Protein AF-A0A1F4AYC9-F1 (afdb_monomer_lite)

Foldseek 3Di:
DDDDDQPQDDPQFRPQPVRHGDDPLADRGPCPAVDDDPPNVSHDPDPPPDPPDDDDPPPPDDDDDD

Sequence (66 aa):
MSSWGCPYNINGRCVRVKGIPCQMGMKGCVLAGRFVFADETRNRPRRRMEKPGAPGSGKKDAQVKD

Secondary structure (DSSP, 8-state):
------TTEETTEETTTTTEE--TT-TT-TTBTTB--SSGGGSPP------TT------PPP----

pLDDT: mean 70.19, std 16.82, range [36.38, 89.06]

Radius of gyration: 15.25 Å; chains: 1; bounding box: 42×43×25 Å

Structure (mmCIF, N/CA/C/O backbone):
data_AF-A0A1F4AYC9-F1
#
_entry.id   AF-A0A1F4AYC9-F1
#
loop_
_atom_site.group_PDB
_atom_site.id
_atom_site.type_symbol
_atom_site.label_atom_id
_atom_site.label_alt_id
_atom_site.label_comp_id
_atom_site.label_asym_id
_atom_site.label_entity_id
_atom_site.label_seq_id
_atom_site.pdbx_PDB_ins_code
_atom_site.Cartn_x
_atom_site.Cartn_y
_atom_site.Cartn_z
_atom_site.occupancy
_atom_site.B_iso_or_equiv
_atom_site.auth_seq_id
_atom_site.auth_comp_id
_atom_site.auth_asym_id
_atom_site.auth_atom_id
_atom_site.pdbx_PDB_model_num
ATOM 1 N N . MET A 1 1 ? -6.528 -24.653 5.432 1.00 45.91 1 MET A N 1
ATOM 2 C CA . MET A 1 1 ? -5.635 -23.720 4.707 1.00 45.91 1 MET A CA 1
ATOM 3 C C . MET A 1 1 ? -5.753 -22.362 5.372 1.00 45.91 1 MET A C 1
ATOM 5 O O . MET A 1 1 ? -6.862 -21.855 5.471 1.00 45.91 1 MET A O 1
ATOM 9 N N . SER A 1 2 ? -4.659 -21.814 5.898 1.00 55.12 2 SER A N 1
ATOM 10 C CA . SER A 1 2 ? -4.683 -20.517 6.582 1.00 55.12 2 SER A CA 1
ATOM 11 C C . SER A 1 2 ? -4.629 -19.396 5.548 1.00 55.12 2 SER A C 1
ATOM 13 O O . SER A 1 2 ? -3.577 -19.140 4.966 1.00 55.12 2 SER A O 1
ATOM 15 N N . SER A 1 3 ? -5.759 -18.739 5.297 1.00 64.31 3 SER A N 1
ATOM 16 C CA . SER A 1 3 ? -5.789 -17.501 4.518 1.00 64.31 3 SER A CA 1
ATOM 17 C C . SER A 1 3 ? -5.067 -16.417 5.312 1.00 64.31 3 SER A C 1
ATOM 19 O O . SER A 1 3 ? -5.537 -15.991 6.366 1.00 64.31 3 SER A O 1
ATOM 21 N N . TRP A 1 4 ? -3.900 -15.986 4.840 1.00 68.81 4 TRP A N 1
ATOM 22 C CA . TRP A 1 4 ? -3.210 -14.850 5.439 1.00 68.81 4 TRP A CA 1
ATOM 23 C C . TRP A 1 4 ? -4.000 -13.569 5.132 1.00 68.81 4 TRP A C 1
ATOM 25 O O . TRP A 1 4 ? -4.148 -13.182 3.974 1.00 68.81 4 TRP A O 1
ATOM 35 N N . GLY A 1 5 ? -4.541 -12.936 6.174 1.00 74.81 5 GLY A N 1
ATOM 36 C CA . GLY A 1 5 ? -5.250 -11.659 6.098 1.00 74.81 5 GLY A CA 1
ATOM 37 C C . GLY A 1 5 ? -4.393 -10.505 6.618 1.00 74.81 5 GLY A C 1
ATOM 38 O O . GLY A 1 5 ? -3.550 -10.680 7.495 1.00 74.81 5 GLY A O 1
ATOM 39 N N . CYS A 1 6 ? -4.615 -9.296 6.100 1.00 80.25 6 CYS A N 1
ATOM 40 C CA . CYS A 1 6 ? -3.982 -8.098 6.649 1.00 80.25 6 CYS A CA 1
ATOM 41 C C . CYS A 1 6 ? -4.618 -7.754 8.013 1.00 80.25 6 CYS A C 1
ATOM 43 O O . CYS A 1 6 ? -5.828 -7.537 8.056 1.00 80.25 6 CYS A O 1
ATOM 45 N N . PRO A 1 7 ? -3.840 -7.616 9.106 1.00 84.88 7 PRO A N 1
ATOM 46 C CA . PRO A 1 7 ? -4.382 -7.342 10.445 1.00 84.88 7 PRO A CA 1
ATOM 47 C C . PRO A 1 7 ? -5.032 -5.956 10.573 1.00 84.88 7 PRO A C 1
ATOM 49 O O . PRO A 1 7 ? -5.771 -5.697 11.512 1.00 84.88 7 PRO A O 1
ATOM 52 N N . TYR A 1 8 ? -4.759 -5.056 9.625 1.00 86.50 8 TYR A N 1
ATOM 53 C CA . TYR A 1 8 ? -5.334 -3.711 9.566 1.00 86.50 8 TYR A CA 1
ATOM 54 C C . TYR A 1 8 ? -6.501 -3.608 8.578 1.00 86.50 8 TYR A C 1
ATOM 56 O O . TYR A 1 8 ? -6.916 -2.497 8.242 1.00 86.50 8 TYR A O 1
ATOM 64 N N . ASN A 1 9 ? -6.976 -4.736 8.046 1.00 87.44 9 ASN A N 1
ATOM 65 C CA . ASN A 1 9 ? -8.136 -4.755 7.171 1.00 87.44 9 ASN A CA 1
ATOM 66 C C . ASN A 1 9 ? -9.419 -4.764 8.008 1.00 87.44 9 ASN A C 1
ATOM 68 O O . ASN A 1 9 ? -9.692 -5.733 8.710 1.00 87.44 9 ASN A O 1
ATOM 72 N N . ILE A 1 10 ? -10.209 -3.699 7.891 1.00 89.06 10 ILE A N 1
ATOM 73 C CA . ILE A 1 10 ? -11.565 -3.610 8.433 1.00 89.06 10 ILE A CA 1
ATOM 74 C C . ILE A 1 10 ? -12.505 -3.345 7.258 1.00 89.06 10 ILE A C 1
ATOM 76 O O . ILE A 1 10 ? -12.380 -2.323 6.584 1.00 89.06 10 ILE A O 1
ATOM 80 N N . ASN A 1 11 ? -13.433 -4.269 6.992 1.00 88.06 11 ASN A N 1
ATOM 81 C CA . ASN A 1 11 ? -14.425 -4.166 5.910 1.00 88.06 11 ASN A CA 1
ATOM 82 C C . ASN A 1 11 ? -13.816 -3.857 4.526 1.00 88.06 11 ASN A C 1
ATOM 84 O O . ASN A 1 11 ? -14.337 -3.045 3.764 1.00 88.06 11 ASN A O 1
ATOM 88 N N . GLY A 1 12 ? -12.669 -4.464 4.208 1.00 84.88 12 GLY A N 1
ATOM 89 C CA . GLY A 1 12 ? -11.963 -4.252 2.941 1.00 84.88 12 GLY A CA 1
ATOM 90 C C . GLY A 1 12 ? -11.119 -2.975 2.890 1.00 84.88 12 GLY A C 1
ATOM 91 O O . GLY A 1 12 ? -10.520 -2.689 1.851 1.00 84.88 12 GLY A O 1
ATOM 92 N N . ARG A 1 13 ? -11.030 -2.207 3.984 1.00 87.88 13 ARG A N 1
ATOM 93 C CA . ARG A 1 13 ? -10.259 -0.959 4.077 1.00 87.88 13 ARG A CA 1
ATOM 94 C C . ARG A 1 13 ? -9.082 -1.093 5.028 1.00 87.88 13 ARG A C 1
ATOM 96 O O . ARG A 1 13 ? -9.170 -1.726 6.075 1.00 87.88 13 ARG A O 1
ATOM 103 N N . CYS A 1 14 ? -7.964 -0.476 4.666 1.00 87.38 14 CYS A N 1
ATOM 104 C CA . CYS A 1 14 ? -6.749 -0.491 5.468 1.00 87.38 14 CYS A CA 1
ATOM 105 C C . CYS A 1 14 ? -6.735 0.685 6.454 1.00 87.38 14 CYS A C 1
ATOM 107 O O . CYS A 1 14 ? -6.482 1.824 6.051 1.00 87.38 14 CYS A O 1
ATOM 109 N N . VAL A 1 15 ? -6.922 0.432 7.753 1.00 88.69 15 VAL A N 1
ATOM 110 C CA . VAL A 1 15 ? -6.879 1.512 8.765 1.00 88.69 15 VAL A CA 1
ATOM 111 C C . VAL A 1 15 ? -5.487 2.121 8.933 1.00 88.69 15 VAL A C 1
ATOM 113 O O . VAL A 1 15 ? -5.351 3.280 9.306 1.00 88.69 15 VAL A O 1
ATOM 116 N N . ARG A 1 16 ? -4.438 1.373 8.576 1.00 85.38 16 ARG A N 1
ATOM 117 C CA . ARG A 1 16 ? -3.052 1.859 8.584 1.00 85.38 16 ARG A CA 1
ATOM 118 C C . ARG A 1 16 ? -2.765 2.852 7.454 1.00 85.38 16 ARG A C 1
ATOM 120 O O . ARG A 1 16 ? -1.875 3.685 7.586 1.00 85.38 16 ARG A O 1
ATOM 127 N N . VAL A 1 17 ? -3.494 2.759 6.341 1.00 84.56 17 VAL A N 1
ATOM 128 C CA . VAL A 1 17 ? -3.270 3.575 5.139 1.00 84.56 17 VAL A CA 1
ATOM 129 C C . VAL A 1 17 ? -4.532 4.376 4.830 1.00 84.56 17 VAL A C 1
ATOM 131 O O . VAL A 1 17 ? -5.209 4.129 3.842 1.00 84.56 17 VAL A O 1
ATOM 134 N N . LYS A 1 18 ? -4.876 5.328 5.705 1.00 85.75 18 LYS A N 1
ATOM 135 C CA . LYS A 1 18 ? -5.957 6.317 5.497 1.00 85.75 18 LYS A CA 1
ATOM 136 C C . LYS A 1 18 ? -7.305 5.734 5.010 1.00 85.75 18 LYS A C 1
ATOM 138 O O . LYS A 1 18 ? -8.043 6.413 4.308 1.00 85.75 18 LYS A O 1
ATOM 143 N N . GLY A 1 19 ? -7.629 4.484 5.349 1.00 81.25 19 GLY A N 1
ATOM 144 C CA . GLY A 1 19 ? -8.897 3.854 4.967 1.00 81.25 19 GLY A CA 1
ATOM 145 C C . GLY A 1 19 ? -9.044 3.506 3.480 1.00 81.25 19 GLY A C 1
ATOM 146 O O . GLY A 1 19 ? -10.164 3.262 3.036 1.00 81.25 19 GLY A O 1
ATOM 147 N N . ILE A 1 20 ? -7.955 3.457 2.703 1.00 85.25 20 ILE A N 1
ATOM 148 C CA . ILE A 1 20 ? -8.010 3.041 1.290 1.00 85.25 20 ILE A CA 1
ATOM 149 C C . ILE A 1 20 ? -8.348 1.543 1.154 1.00 85.25 20 ILE A C 1
ATOM 151 O O . ILE A 1 20 ? -8.148 0.787 2.114 1.00 85.25 20 ILE A O 1
ATOM 155 N N . PRO A 1 21 ? -8.797 1.076 -0.030 1.00 85.00 21 PRO A N 1
ATOM 156 C CA . PRO A 1 21 ? -8.970 -0.349 -0.302 1.00 85.00 21 PRO A CA 1
ATOM 157 C C . PRO A 1 21 ? -7.722 -1.165 0.063 1.00 85.00 21 PRO A C 1
ATOM 159 O O . PRO A 1 21 ? -6.604 -0.847 -0.346 1.00 85.00 21 PRO A O 1
ATOM 162 N N . CYS A 1 22 ? -7.901 -2.220 0.860 1.00 79.31 22 CYS A N 1
ATOM 163 C CA . CYS A 1 22 ? -6.798 -3.011 1.395 1.00 79.31 22 CYS A CA 1
ATOM 164 C C . CYS A 1 22 ? -6.257 -3.976 0.329 1.00 79.31 22 CYS A C 1
ATOM 166 O O . CYS A 1 22 ? -6.738 -5.097 0.183 1.00 79.31 22 CYS A O 1
ATOM 168 N N . GLN A 1 23 ? -5.248 -3.534 -0.424 1.00 77.88 23 GLN A N 1
ATOM 169 C CA . GLN A 1 23 ? -4.559 -4.346 -1.429 1.00 77.88 23 GLN A CA 1
ATOM 170 C C . GLN A 1 23 ? -3.146 -4.714 -0.962 1.00 77.88 23 GLN A C 1
ATOM 172 O O . GLN A 1 23 ? -2.397 -3.888 -0.430 1.00 77.88 23 GLN A O 1
ATOM 177 N N . MET A 1 24 ? -2.761 -5.971 -1.185 1.00 76.06 24 MET A N 1
ATOM 178 C CA . MET A 1 24 ? -1.424 -6.466 -0.854 1.00 76.06 24 MET A CA 1
ATOM 179 C C . MET A 1 24 ? -0.377 -5.762 -1.726 1.00 76.06 24 MET A C 1
ATOM 181 O O . MET A 1 24 ? -0.567 -5.629 -2.933 1.00 76.06 24 MET A O 1
ATOM 185 N N . GLY A 1 25 ? 0.706 -5.294 -1.103 1.00 75.44 25 GLY A N 1
ATOM 186 C CA . GLY A 1 25 ? 1.813 -4.624 -1.794 1.00 75.44 25 GLY A CA 1
ATOM 187 C C . GLY A 1 25 ? 1.646 -3.118 -2.012 1.00 75.44 25 GLY A C 1
ATOM 188 O O . GLY A 1 25 ? 2.5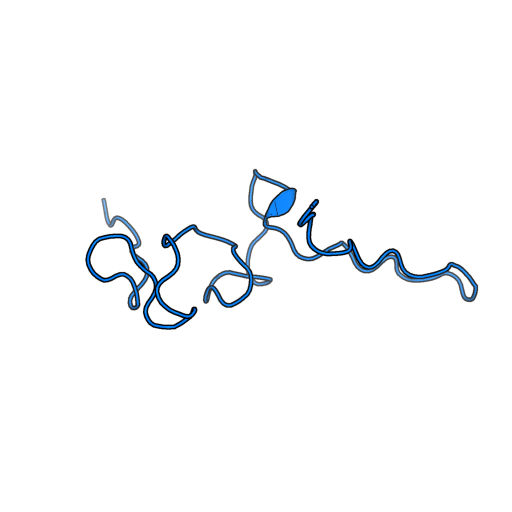88 -2.468 -2.446 1.00 75.44 25 GLY A O 1
ATOM 189 N N . MET A 1 26 ? 0.511 -2.510 -1.650 1.00 81.25 26 MET A N 1
ATOM 190 C CA . MET A 1 26 ? 0.390 -1.047 -1.714 1.00 81.25 26 MET A CA 1
ATOM 191 C C . MET A 1 26 ? 1.370 -0.334 -0.773 1.00 81.25 26 MET A C 1
ATOM 193 O O . MET A 1 26 ? 1.745 -0.851 0.282 1.00 81.25 26 MET A O 1
ATOM 197 N N . LYS A 1 27 ? 1.755 0.899 -1.123 1.00 69.38 27 LYS A N 1
ATOM 198 C CA . LYS A 1 27 ? 2.611 1.757 -0.291 1.00 69.38 27 LYS A CA 1
ATOM 199 C C . LYS A 1 27 ? 1.985 1.927 1.101 1.00 69.38 27 LYS A C 1
ATOM 201 O O . LYS A 1 27 ? 0.844 2.355 1.229 1.00 69.38 27 LYS A O 1
ATOM 206 N N . GLY A 1 28 ? 2.728 1.555 2.143 1.00 72.56 28 GLY A N 1
ATOM 207 C CA . GLY A 1 28 ? 2.241 1.544 3.531 1.00 72.56 28 GLY A CA 1
ATOM 208 C C . GLY A 1 28 ? 1.643 0.210 4.006 1.00 72.56 28 GLY A C 1
ATOM 209 O O . GLY A 1 28 ? 1.391 0.057 5.202 1.00 72.56 28 GLY A O 1
ATOM 210 N N . CYS A 1 29 ? 1.471 -0.780 3.119 1.00 81.62 29 CYS A N 1
ATOM 211 C CA . CYS A 1 29 ? 1.156 -2.162 3.489 1.00 81.62 29 CYS A CA 1
ATOM 212 C C . CYS A 1 29 ? 2.345 -2.805 4.219 1.00 81.62 29 CYS A C 1
ATOM 214 O O . CYS A 1 29 ? 3.500 -2.588 3.859 1.00 81.62 29 CYS A O 1
ATOM 216 N N . VAL A 1 30 ? 2.074 -3.668 5.202 1.00 81.06 30 VAL A N 1
ATOM 217 C CA . VAL A 1 30 ? 3.120 -4.403 5.936 1.00 81.06 30 VAL A CA 1
ATOM 218 C C . VAL A 1 30 ? 3.957 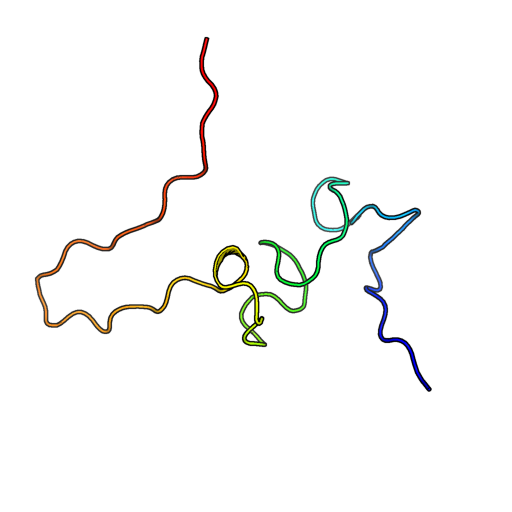-5.320 5.043 1.00 81.06 30 VAL A C 1
ATOM 220 O O . VAL A 1 30 ? 5.087 -5.636 5.396 1.00 81.06 30 VAL A O 1
ATOM 223 N N . LEU A 1 31 ? 3.441 -5.736 3.888 1.00 81.94 31 LEU A N 1
ATOM 224 C CA . LEU A 1 31 ? 4.189 -6.559 2.938 1.00 81.94 31 LEU A CA 1
ATOM 225 C C . LEU A 1 31 ? 5.033 -5.742 1.952 1.00 81.94 31 LEU A C 1
ATOM 227 O O . LEU A 1 31 ? 5.891 -6.311 1.277 1.00 81.94 31 LEU A O 1
ATOM 231 N N . ALA A 1 32 ? 4.796 -4.431 1.841 1.00 82.50 32 ALA A N 1
ATOM 232 C CA . ALA A 1 32 ? 5.467 -3.595 0.855 1.00 82.50 32 ALA A CA 1
ATOM 233 C C . ALA A 1 32 ? 6.989 -3.618 1.071 1.00 82.50 32 ALA A C 1
ATOM 235 O O . ALA A 1 32 ? 7.483 -3.286 2.148 1.00 82.50 32 ALA A O 1
ATOM 236 N N . GLY A 1 33 ? 7.731 -4.030 0.040 1.00 79.31 33 GLY A N 1
ATOM 237 C CA . GLY A 1 33 ? 9.193 -4.129 0.069 1.00 79.31 33 GLY A CA 1
ATOM 238 C C . GLY A 1 33 ? 9.766 -5.352 0.796 1.00 79.31 33 GLY A C 1
ATOM 239 O O . GLY A 1 33 ? 10.980 -5.519 0.775 1.00 79.31 33 GLY A O 1
ATOM 240 N N . ARG A 1 34 ? 8.930 -6.206 1.405 1.00 83.69 34 ARG A N 1
ATOM 241 C CA . ARG A 1 34 ? 9.352 -7.501 1.978 1.00 83.69 34 ARG A CA 1
ATOM 242 C C . ARG A 1 34 ? 9.224 -8.650 0.986 1.00 83.69 34 ARG A C 1
ATOM 244 O O . ARG A 1 34 ? 9.986 -9.604 1.051 1.00 83.69 34 ARG A O 1
ATOM 251 N N . PHE A 1 35 ? 8.263 -8.536 0.077 1.00 84.50 35 PHE A N 1
ATOM 252 C CA . PHE A 1 35 ? 7.970 -9.535 -0.937 1.00 84.50 35 PHE A CA 1
ATOM 253 C C . PHE A 1 35 ? 7.928 -8.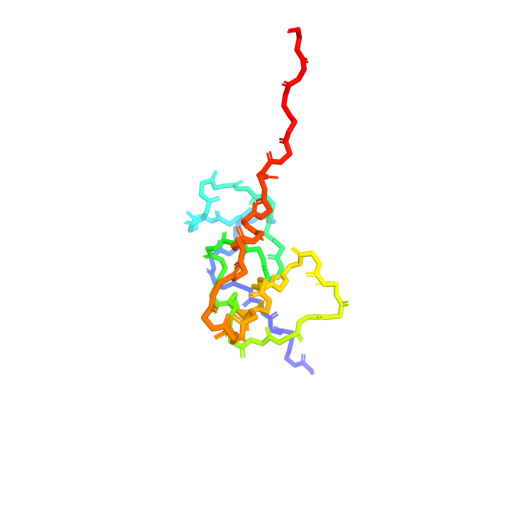886 -2.314 1.00 84.50 35 PHE A C 1
ATOM 255 O O . PHE A 1 35 ? 7.669 -7.686 -2.444 1.00 84.50 35 PHE A O 1
ATOM 262 N N . VAL A 1 36 ? 8.177 -9.708 -3.328 1.00 85.00 36 VAL A N 1
ATOM 263 C CA . VAL A 1 36 ? 7.969 -9.359 -4.730 1.00 85.00 36 VAL A CA 1
ATOM 264 C C . VAL A 1 36 ? 6.601 -9.897 -5.128 1.00 85.00 36 VAL A C 1
ATOM 266 O O . VAL A 1 36 ? 6.346 -11.095 -5.040 1.00 85.00 36 VAL A O 1
ATOM 269 N N . PHE A 1 37 ? 5.712 -9.001 -5.527 1.00 82.88 37 PHE A N 1
ATOM 270 C CA . PHE A 1 37 ? 4.392 -9.330 -6.045 1.00 82.88 37 PHE A CA 1
ATOM 271 C C . PHE A 1 37 ? 4.455 -9.599 -7.548 1.00 82.88 37 PHE A C 1
ATOM 273 O O . PHE A 1 37 ? 5.296 -9.029 -8.241 1.00 82.88 37 PHE A O 1
ATOM 280 N N . ALA A 1 38 ? 3.538 -10.432 -8.046 1.00 84.12 38 ALA A N 1
ATOM 281 C CA . ALA A 1 38 ? 3.375 -10.671 -9.481 1.00 84.12 38 ALA A CA 1
ATOM 282 C C . ALA A 1 38 ? 2.980 -9.389 -10.238 1.00 84.12 38 ALA A C 1
ATOM 284 O O . ALA A 1 38 ? 3.419 -9.162 -11.358 1.00 84.12 38 ALA A O 1
ATOM 285 N N . ASP A 1 39 ? 2.183 -8.529 -9.599 1.00 81.25 39 ASP A N 1
ATOM 286 C CA . ASP A 1 39 ? 1.873 -7.195 -10.103 1.00 81.25 39 ASP A CA 1
ATOM 287 C C . ASP A 1 39 ? 3.041 -6.243 -9.803 1.00 81.25 39 ASP A C 1
ATOM 289 O O . ASP A 1 39 ? 3.248 -5.806 -8.665 1.00 81.25 39 ASP A O 1
ATOM 293 N N . GLU A 1 40 ? 3.815 -5.918 -10.839 1.00 82.62 40 GLU A N 1
ATOM 294 C CA . GLU A 1 40 ? 4.997 -5.062 -10.731 1.00 82.62 40 GLU A CA 1
ATOM 295 C C . GLU A 1 40 ? 4.677 -3.647 -10.238 1.00 82.62 40 GLU A C 1
ATOM 297 O O . GLU A 1 40 ? 5.538 -2.997 -9.639 1.00 82.62 40 GLU A O 1
ATOM 302 N N . THR A 1 41 ? 3.446 -3.163 -10.436 1.00 81.50 41 THR A N 1
ATOM 303 C CA . THR A 1 41 ? 3.042 -1.815 -9.998 1.00 81.50 41 THR A CA 1
ATOM 304 C C . THR A 1 41 ? 3.031 -1.672 -8.476 1.00 81.50 41 THR A C 1
ATOM 306 O O . THR A 1 41 ? 3.127 -0.560 -7.955 1.00 81.50 41 THR A O 1
ATOM 309 N N . ARG A 1 42 ? 2.967 -2.801 -7.761 1.00 79.69 42 ARG A N 1
ATOM 310 C CA . ARG A 1 42 ? 2.938 -2.885 -6.295 1.00 79.69 42 ARG A CA 1
ATOM 311 C C . ARG A 1 42 ? 4.318 -3.133 -5.693 1.00 79.69 42 ARG A C 1
ATOM 313 O O . ARG A 1 42 ? 4.483 -3.128 -4.476 1.00 79.69 42 ARG A O 1
ATOM 320 N N . ASN A 1 43 ? 5.328 -3.347 -6.528 1.00 83.38 43 ASN A N 1
ATOM 321 C CA . ASN A 1 43 ? 6.689 -3.529 -6.062 1.00 83.38 43 ASN A CA 1
ATOM 322 C C . ASN A 1 43 ? 7.389 -2.181 -5.928 1.00 83.38 43 ASN A C 1
ATOM 324 O O . ASN A 1 43 ? 7.178 -1.249 -6.707 1.00 83.38 43 ASN A O 1
ATOM 328 N N . ARG A 1 44 ? 8.276 -2.077 -4.932 1.00 78.75 44 ARG A N 1
ATOM 329 C CA . ARG A 1 44 ? 9.188 -0.935 -4.853 1.00 78.75 44 ARG A CA 1
ATOM 330 C C . ARG A 1 44 ? 9.967 -0.874 -6.174 1.00 78.75 44 ARG A C 1
ATOM 332 O O . ARG A 1 44 ? 10.449 -1.924 -6.609 1.00 78.75 44 ARG A O 1
ATOM 339 N N . PRO A 1 45 ? 10.139 0.312 -6.789 1.00 76.88 45 PRO A N 1
ATOM 340 C CA . PRO A 1 45 ? 10.985 0.430 -7.965 1.00 76.88 45 PRO A CA 1
ATOM 341 C C . PRO A 1 45 ? 12.342 -0.177 -7.634 1.00 76.88 45 PRO A C 1
ATOM 343 O O . PRO A 1 45 ? 12.941 0.164 -6.605 1.00 76.88 45 PRO A O 1
ATOM 346 N N . ARG A 1 46 ? 12.796 -1.112 -8.478 1.00 71.75 46 ARG A N 1
ATOM 347 C CA . ARG A 1 46 ? 14.148 -1.651 -8.377 1.00 71.75 46 ARG A CA 1
ATOM 348 C C . ARG A 1 46 ? 15.071 -0.448 -8.330 1.00 71.75 46 ARG A C 1
ATOM 350 O O . ARG A 1 46 ? 15.095 0.343 -9.272 1.00 71.75 46 ARG A O 1
ATOM 357 N N . ARG A 1 47 ? 15.771 -0.273 -7.205 1.00 66.88 47 ARG A N 1
ATOM 358 C CA . ARG A 1 47 ? 16.849 0.706 -7.125 1.00 66.88 47 ARG A CA 1
ATOM 359 C C . ARG A 1 47 ? 17.796 0.263 -8.228 1.00 66.88 47 ARG A C 1
ATOM 361 O O . ARG A 1 47 ? 18.423 -0.786 -8.097 1.00 66.88 47 ARG A O 1
ATOM 368 N N . ARG A 1 48 ? 17.823 0.988 -9.351 1.00 60.91 48 ARG A N 1
ATOM 369 C CA . ARG A 1 48 ? 18.956 0.879 -10.257 1.00 60.91 48 ARG A CA 1
ATOM 370 C C . ARG A 1 48 ? 20.132 1.177 -9.344 1.00 60.91 48 ARG A C 1
ATOM 372 O O . ARG A 1 48 ? 20.159 2.244 -8.736 1.00 60.91 48 ARG A O 1
ATOM 379 N N . MET A 1 49 ? 20.995 0.190 -9.117 1.00 56.53 49 MET A N 1
ATOM 380 C CA . MET A 1 49 ? 22.325 0.493 -8.622 1.00 56.53 49 MET A CA 1
ATOM 381 C C . MET A 1 49 ? 22.871 1.431 -9.684 1.00 56.53 49 MET A C 1
ATOM 383 O O . MET A 1 49 ? 23.143 1.008 -10.808 1.00 56.53 49 MET A O 1
ATOM 387 N N . GLU A 1 50 ? 22.805 2.727 -9.399 1.00 53.09 50 GLU A N 1
ATOM 388 C CA . GLU A 1 50 ? 23.306 3.732 -10.304 1.00 53.09 50 GLU A CA 1
ATOM 389 C C . GLU A 1 50 ? 24.778 3.391 -10.492 1.00 53.09 50 GLU A C 1
ATOM 391 O O . GLU A 1 50 ? 25.574 3.458 -9.557 1.00 53.09 50 GLU A O 1
ATOM 396 N N . LYS A 1 51 ? 25.149 3.028 -11.722 1.00 54.75 51 LYS A N 1
ATOM 397 C CA . LYS A 1 51 ? 26.427 3.525 -12.211 1.00 54.75 51 LYS A CA 1
ATOM 398 C C . LYS A 1 51 ? 26.373 5.040 -11.973 1.00 54.75 51 LYS A C 1
ATOM 400 O O . LYS A 1 51 ? 25.354 5.621 -12.356 1.00 54.75 51 LYS A O 1
ATOM 405 N N . PRO A 1 52 ? 27.360 5.653 -11.301 1.00 45.34 52 PRO A N 1
ATOM 406 C CA . PRO A 1 52 ? 27.299 7.072 -10.963 1.00 45.34 52 PRO A CA 1
ATOM 407 C C . PRO A 1 52 ? 26.943 7.889 -12.217 1.00 45.34 52 PRO A C 1
ATOM 409 O O . PRO A 1 52 ? 27.698 7.868 -13.186 1.00 45.34 52 PRO A O 1
ATOM 412 N N . GLY A 1 53 ? 25.759 8.527 -12.219 1.00 51.25 53 GLY A N 1
ATOM 413 C CA . GLY A 1 53 ? 25.317 9.431 -13.291 1.00 51.25 53 GLY A CA 1
ATOM 414 C C . GLY A 1 53 ? 23.963 9.169 -13.978 1.00 51.25 53 GLY A C 1
ATOM 415 O O . GLY A 1 53 ? 23.748 9.749 -15.039 1.00 51.25 53 GLY A O 1
ATOM 416 N N . ALA A 1 54 ? 23.039 8.350 -13.452 1.00 47.56 54 ALA A N 1
ATOM 417 C CA . ALA A 1 54 ? 21.750 8.106 -14.124 1.00 47.56 54 ALA A CA 1
ATOM 418 C C . ALA A 1 54 ? 20.548 8.661 -13.329 1.00 47.56 54 ALA A C 1
ATOM 420 O O . ALA A 1 54 ? 20.252 8.147 -12.254 1.00 47.56 54 ALA A O 1
ATOM 421 N N . PRO A 1 55 ? 19.774 9.635 -13.856 1.00 41.81 55 PRO A N 1
ATOM 422 C CA . PRO A 1 55 ? 18.704 10.286 -13.101 1.00 41.81 55 PRO A CA 1
ATOM 423 C C . PRO A 1 55 ? 17.631 9.282 -12.649 1.00 41.81 55 PRO A C 1
ATOM 425 O O . PRO A 1 55 ? 16.962 8.620 -13.452 1.00 41.81 55 PRO A O 1
ATOM 428 N N . GLY A 1 56 ? 17.482 9.168 -11.326 1.00 47.44 56 GLY A N 1
ATOM 429 C CA . GLY A 1 56 ? 16.551 8.271 -10.655 1.00 47.44 56 GLY A CA 1
ATOM 430 C C . GLY A 1 56 ? 15.108 8.494 -11.102 1.00 47.44 56 GLY A C 1
ATOM 431 O O . GLY A 1 56 ? 14.502 9.535 -10.862 1.00 47.44 56 GLY A O 1
ATOM 432 N N . SER A 1 57 ? 14.526 7.478 -11.734 1.00 51.09 57 SER A N 1
ATOM 433 C CA . SER A 1 57 ? 13.133 7.483 -12.180 1.00 51.09 57 SER A CA 1
ATOM 434 C C . SER A 1 57 ? 12.211 7.191 -10.994 1.00 51.09 57 SER A C 1
ATOM 436 O O . SER A 1 57 ? 11.723 6.074 -10.812 1.00 51.09 57 SER A O 1
ATOM 438 N N . GLY A 1 58 ? 11.996 8.202 -10.152 1.00 46.91 58 GLY A N 1
ATOM 439 C CA . GLY A 1 58 ? 10.862 8.240 -9.237 1.00 46.91 58 GLY A CA 1
ATOM 440 C C . GLY A 1 58 ? 9.584 8.304 -10.066 1.00 46.91 58 GLY A C 1
ATOM 441 O O . GLY A 1 58 ? 9.306 9.314 -10.709 1.00 46.91 58 GLY A O 1
ATOM 442 N N . LYS A 1 59 ? 8.837 7.199 -10.112 1.00 41.25 59 LYS A N 1
ATOM 443 C CA . LYS A 1 59 ? 7.527 7.137 -10.763 1.00 41.25 59 LYS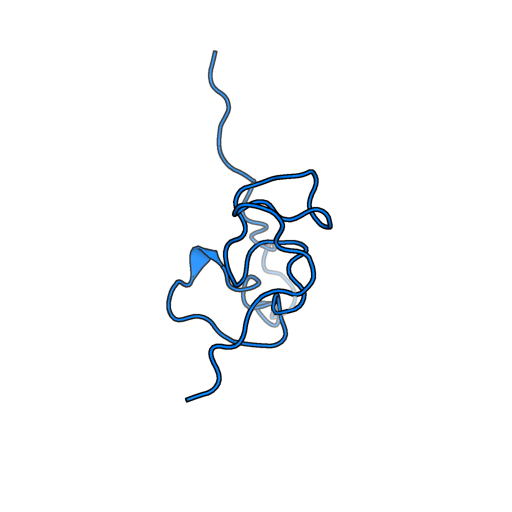 A CA 1
ATOM 444 C C . LYS A 1 59 ? 6.610 8.109 -10.011 1.00 41.25 59 LYS A C 1
ATOM 446 O 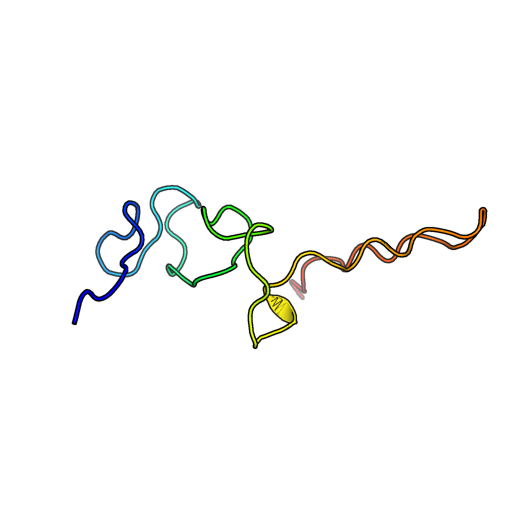O . LYS A 1 59 ? 6.264 7.855 -8.861 1.00 41.25 59 LYS A O 1
ATOM 451 N N . LYS A 1 60 ? 6.329 9.250 -10.647 1.00 37.72 60 LYS A N 1
ATOM 452 C CA . LYS A 1 60 ? 5.369 10.261 -10.201 1.00 37.72 60 LYS A CA 1
ATOM 453 C C . LYS A 1 60 ? 4.012 9.580 -10.060 1.00 37.72 60 LYS A C 1
ATOM 455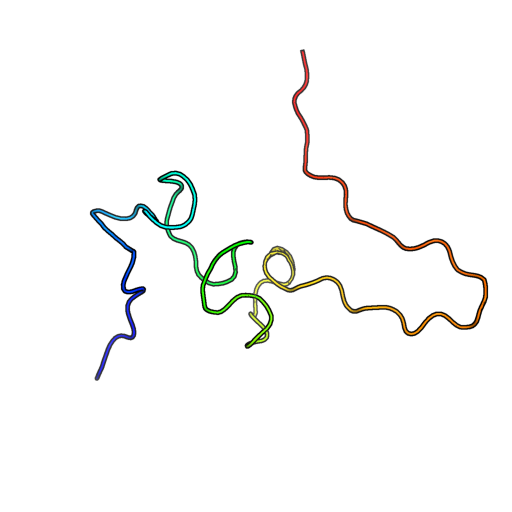 O O . LYS A 1 60 ? 3.562 8.916 -10.994 1.00 37.72 60 LYS A O 1
ATOM 460 N N . ASP A 1 61 ? 3.423 9.710 -8.880 1.00 40.94 61 ASP A N 1
ATOM 461 C CA . ASP A 1 61 ? 2.053 9.311 -8.605 1.00 40.94 61 ASP A CA 1
ATOM 462 C C . ASP A 1 61 ? 1.122 9.941 -9.656 1.00 40.94 61 ASP A C 1
ATOM 464 O O . ASP A 1 61 ? 1.278 11.098 -10.053 1.00 40.94 61 ASP A O 1
ATOM 468 N N . ALA A 1 62 ? 0.221 9.117 -10.178 1.00 45.62 62 ALA A N 1
ATOM 469 C CA . ALA A 1 62 ? -0.662 9.452 -11.275 1.00 45.62 62 ALA A CA 1
ATOM 470 C C . ALA A 1 62 ? -1.574 10.646 -10.935 1.00 45.62 62 ALA A C 1
ATOM 472 O O . ALA A 1 62 ? -2.256 10.648 -9.918 1.00 45.62 62 ALA A O 1
ATOM 473 N N . GLN A 1 63 ? -1.582 11.619 -11.848 1.00 47.22 63 GLN A N 1
ATOM 474 C CA . GLN A 1 63 ? -2.784 12.157 -12.487 1.00 47.22 63 GLN A CA 1
ATOM 475 C C . GLN A 1 63 ? -3.948 12.588 -11.570 1.00 47.22 63 GLN A C 1
ATOM 477 O O . GLN A 1 63 ? -4.800 11.785 -11.204 1.00 47.22 63 GLN A O 1
ATOM 482 N N . VAL A 1 64 ? -4.087 13.904 -11.382 1.00 36.38 64 VAL A N 1
ATOM 483 C CA . VAL A 1 64 ? -5.401 14.560 -11.408 1.00 36.38 64 VAL A CA 1
ATOM 484 C C . VAL A 1 64 ? -5.349 15.649 -12.477 1.00 36.38 64 VAL A C 1
ATOM 486 O O . VAL A 1 64 ? -4.390 16.416 -12.554 1.00 36.38 64 VAL A O 1
ATOM 489 N N . LYS A 1 65 ? -6.328 15.595 -13.372 1.00 44.34 65 LYS A N 1
ATOM 490 C CA . LYS A 1 65 ? -6.556 16.476 -14.509 1.00 44.34 65 LYS A CA 1
ATOM 491 C C . LYS A 1 65 ? -7.859 17.202 -14.191 1.00 44.34 65 LYS A C 1
ATOM 493 O O . LYS A 1 65 ? -8.860 16.512 -14.014 1.00 44.34 65 LYS A O 1
ATOM 498 N N . ASP A 1 66 ? -7.801 18.523 -14.103 1.00 40.16 66 ASP A N 1
ATOM 499 C CA . ASP A 1 66 ? -8.874 19.444 -14.484 1.00 40.16 66 ASP A CA 1
ATOM 500 C C . ASP A 1 66 ? -8.203 20.638 -15.173 1.00 40.16 66 ASP A C 1
ATOM 502 O O . ASP A 1 66 ? -7.224 21.157 -14.580 1.00 40.16 66 ASP A O 1
#